Protein AF-A0A9E0WLN4-F1 (afdb_monomer)

Secondary structure (DSSP, 8-state):
-HHHHHHHHHHHHHHHHHS--SS-HHHHHHHHHHHHHHHHHHHHHHHHHHHH--

pLDDT: mean 85.55, std 8.75, range [51.69, 94.75]

Structure (mmCIF, N/CA/C/O backbone):
data_AF-A0A9E0WLN4-F1
#
_entry.id   AF-A0A9E0WLN4-F1
#
loop_
_atom_site.group_PDB
_atom_site.id
_atom_site.type_symbol
_atom_site.label_atom_id
_atom_site.label_alt_id
_atom_site.label_comp_id
_atom_site.label_asym_id
_atom_site.label_entity_id
_atom_site.label_seq_id
_atom_site.pdbx_PDB_ins_code
_atom_site.Cartn_x
_atom_site.Cartn_y
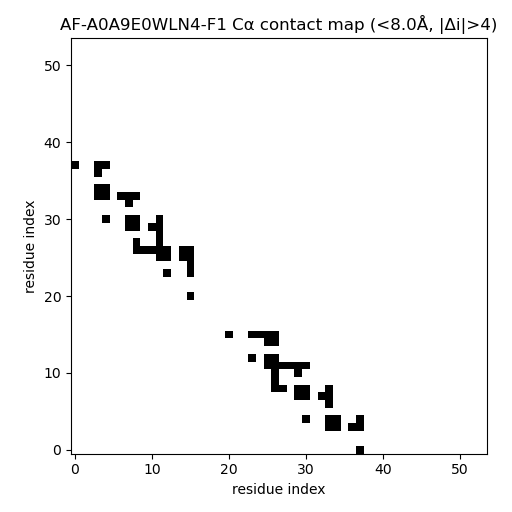_atom_site.Cartn_z
_atom_site.occupancy
_atom_site.B_iso_or_equiv
_atom_site.auth_seq_id
_atom_site.auth_comp_id
_atom_site.auth_asym_id
_atom_site.auth_atom_id
_atom_site.pdbx_PDB_model_num
ATOM 1 N N . MET A 1 1 ? -8.567 -5.774 3.415 1.00 76.06 1 MET A N 1
ATOM 2 C CA . MET A 1 1 ? -7.092 -5.775 3.524 1.00 76.06 1 MET A CA 1
ATOM 3 C C . MET A 1 1 ? -6.466 -6.297 2.237 1.00 76.06 1 MET A C 1
ATOM 5 O O . MET A 1 1 ? -5.922 -5.488 1.503 1.00 76.06 1 MET A O 1
ATOM 9 N N . PHE A 1 2 ? -6.650 -7.578 1.884 1.00 79.19 2 PHE A N 1
ATOM 10 C CA . PHE A 1 2 ? -6.078 -8.164 0.657 1.00 79.19 2 PHE A CA 1
ATOM 11 C C . PHE A 1 2 ? -6.457 -7.449 -0.646 1.00 79.19 2 PHE A C 1
ATOM 13 O O . PHE A 1 2 ? -5.593 -7.254 -1.487 1.00 79.19 2 PHE A O 1
ATOM 20 N N . ALA A 1 3 ? -7.703 -6.986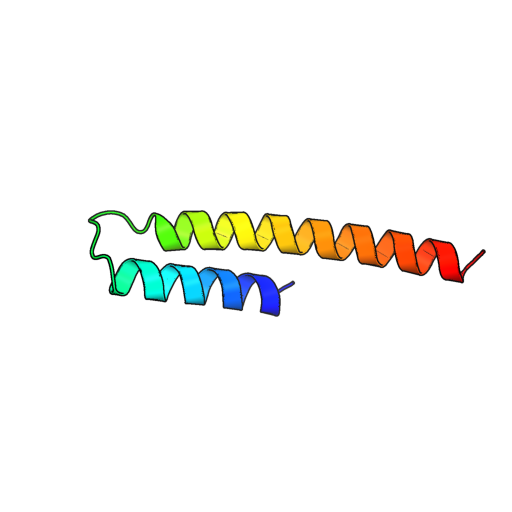 -0.789 1.00 86.44 3 ALA A N 1
ATOM 21 C CA . ALA A 1 3 ? -8.111 -6.227 -1.973 1.00 86.44 3 ALA A CA 1
ATOM 22 C C . ALA A 1 3 ? -7.369 -4.880 -2.108 1.00 86.44 3 ALA A C 1
ATOM 24 O O . ALA A 1 3 ? -6.904 -4.543 -3.187 1.00 86.44 3 ALA A O 1
ATOM 25 N N . ILE A 1 4 ? -7.208 -4.130 -1.009 1.00 86.19 4 ILE A N 1
ATOM 26 C CA . ILE A 1 4 ? -6.534 -2.816 -1.009 1.00 86.19 4 ILE A CA 1
ATOM 27 C C . ILE A 1 4 ? -5.047 -2.984 -1.330 1.00 86.19 4 ILE A C 1
ATOM 29 O O . ILE A 1 4 ? -4.501 -2.248 -2.148 1.00 86.19 4 ILE A O 1
ATOM 33 N N . ILE A 1 5 ? -4.414 -3.984 -0.712 1.00 87.25 5 ILE A N 1
ATOM 34 C CA . ILE A 1 5 ? -2.998 -4.287 -0.920 1.00 87.25 5 ILE A CA 1
ATOM 35 C C . ILE A 1 5 ? -2.771 -4.790 -2.348 1.00 87.25 5 ILE A C 1
ATOM 37 O O . ILE A 1 5 ? -1.915 -4.264 -3.047 1.00 87.25 5 ILE A O 1
ATOM 41 N N . GLY A 1 6 ? -3.590 -5.734 -2.822 1.00 87.25 6 GLY A N 1
ATOM 42 C CA . GLY A 1 6 ? -3.503 -6.260 -4.184 1.00 87.25 6 GLY A CA 1
ATOM 43 C C . GLY A 1 6 ? -3.653 -5.174 -5.252 1.00 87.25 6 GLY A C 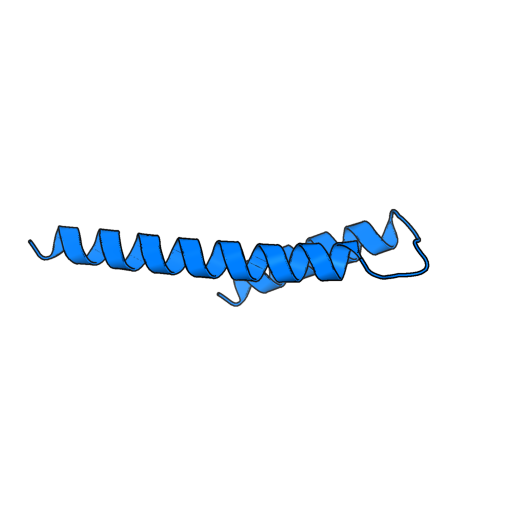1
ATOM 44 O O . GLY A 1 6 ? -2.876 -5.147 -6.201 1.00 87.25 6 GLY A O 1
ATOM 45 N N . VAL A 1 7 ? -4.587 -4.234 -5.070 1.00 91.00 7 VAL A N 1
ATOM 46 C CA . VAL A 1 7 ? -4.755 -3.089 -5.980 1.00 91.00 7 VAL A CA 1
ATOM 47 C C . VAL A 1 7 ? -3.546 -2.152 -5.924 1.00 91.00 7 VAL A C 1
ATOM 49 O O . VAL A 1 7 ? -3.026 -1.777 -6.971 1.00 91.00 7 VAL A O 1
ATOM 52 N N . GLY A 1 8 ? -3.060 -1.800 -4.731 1.00 87.00 8 GLY A N 1
ATOM 53 C CA . GLY A 1 8 ? -1.903 -0.910 -4.587 1.00 87.00 8 GLY A CA 1
ATOM 54 C C . GLY A 1 8 ? -0.612 -1.493 -5.169 1.00 87.00 8 GLY A C 1
ATOM 55 O O . GLY A 1 8 ? 0.127 -0.787 -5.853 1.00 87.00 8 GLY A O 1
ATOM 56 N N . THR A 1 9 ? -0.374 -2.792 -4.974 1.00 88.06 9 THR A N 1
ATOM 57 C CA . THR A 1 9 ? 0.765 -3.505 -5.568 1.00 88.06 9 THR A CA 1
ATOM 58 C C . THR A 1 9 ? 0.625 -3.637 -7.083 1.00 88.06 9 THR A C 1
ATOM 60 O O . THR A 1 9 ? 1.603 -3.424 -7.791 1.00 88.06 9 THR A O 1
ATOM 63 N N . PHE A 1 10 ? -0.572 -3.929 -7.605 1.00 89.81 10 PHE A N 1
ATOM 64 C CA . PHE A 1 10 ? -0.796 -4.035 -9.051 1.00 89.81 10 PHE A CA 1
ATOM 65 C C . PHE A 1 10 ? -0.605 -2.696 -9.772 1.00 89.81 10 PHE A C 1
ATOM 67 O O . PHE A 1 10 ? 0.022 -2.646 -10.829 1.00 89.81 10 PHE A O 1
ATOM 74 N N . ILE A 1 11 ? -1.104 -1.602 -9.185 1.00 89.94 11 ILE A N 1
ATOM 75 C CA . ILE A 1 11 ? -0.883 -0.248 -9.709 1.00 89.94 11 ILE A CA 1
ATOM 76 C C . ILE A 1 11 ? 0.611 0.087 -9.685 1.00 89.94 11 ILE A C 1
ATOM 78 O O . ILE A 1 11 ? 1.129 0.570 -10.687 1.00 89.94 11 ILE A O 1
ATOM 82 N N . GLY A 1 12 ? 1.305 -0.208 -8.580 1.00 87.56 12 GLY A N 1
ATOM 83 C CA . GLY A 1 12 ? 2.750 0.001 -8.468 1.00 87.56 12 GLY A CA 1
ATOM 84 C C . GLY A 1 12 ? 3.550 -0.782 -9.515 1.00 87.56 12 GLY A C 1
ATOM 85 O O . GLY A 1 12 ? 4.418 -0.207 -10.162 1.00 87.56 12 GLY A O 1
ATOM 86 N N . TYR A 1 13 ? 3.182 -2.044 -9.757 1.00 89.19 13 TYR A N 1
ATOM 87 C CA . TYR A 1 13 ? 3.798 -2.901 -10.775 1.00 89.19 13 TYR A CA 1
ATOM 88 C C . TYR A 1 13 ? 3.598 -2.362 -12.195 1.00 89.19 13 TYR A C 1
ATOM 90 O O . TYR A 1 13 ? 4.551 -2.242 -12.958 1.00 89.19 13 TYR A O 1
ATOM 98 N N . LYS A 1 14 ? 2.367 -1.965 -12.540 1.00 88.00 14 LYS A N 1
ATOM 99 C CA . LYS A 1 14 ? 2.058 -1.332 -13.833 1.00 88.00 14 LYS A CA 1
ATOM 100 C C . LYS A 1 14 ? 2.820 -0.022 -14.042 1.00 88.00 14 LYS A C 1
ATOM 102 O O . LYS A 1 14 ? 3.150 0.311 -15.178 1.00 88.00 14 LYS A O 1
ATOM 107 N N . LEU A 1 15 ? 3.071 0.727 -12.969 1.00 86.56 15 LEU A N 1
ATOM 108 C CA . LEU A 1 15 ? 3.862 1.953 -13.021 1.00 86.56 15 LEU A CA 1
ATOM 109 C C . LEU A 1 15 ? 5.349 1.660 -13.244 1.00 86.56 15 LEU A C 1
ATOM 111 O O . LEU A 1 15 ? 5.947 2.315 -14.090 1.00 86.56 15 LEU A O 1
ATOM 115 N N . ASP A 1 16 ? 5.916 0.665 -12.555 1.00 84.94 16 ASP A N 1
ATOM 116 C CA . ASP A 1 16 ? 7.299 0.217 -12.793 1.00 84.94 16 ASP A CA 1
ATOM 117 C C . ASP A 1 16 ? 7.488 -0.323 -14.229 1.00 84.94 16 ASP A C 1
ATOM 119 O O . ASP A 1 16 ? 8.550 -0.148 -14.818 1.00 84.94 16 ASP A O 1
ATOM 123 N N . GLU A 1 17 ? 6.459 -0.929 -14.835 1.00 85.19 17 GLU A N 1
ATOM 124 C CA . GLU A 1 17 ? 6.503 -1.406 -16.229 1.00 85.19 17 GLU A CA 1
ATOM 125 C C . GLU A 1 17 ? 6.491 -0.251 -17.253 1.00 85.19 17 GLU A C 1
ATOM 127 O O . GLU A 1 17 ? 7.182 -0.310 -18.270 1.00 85.19 17 GLU A O 1
ATOM 132 N N . MET A 1 18 ? 5.727 0.819 -16.992 1.00 84.56 18 MET A N 1
ATOM 133 C CA . MET A 1 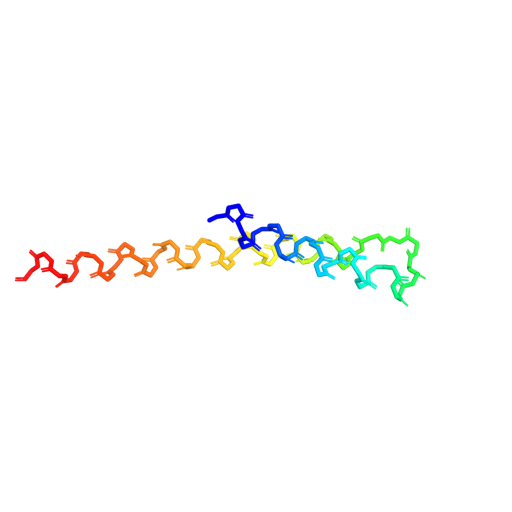18 ? 5.678 2.010 -17.859 1.00 84.56 18 MET A CA 1
ATOM 134 C C . MET A 1 18 ? 6.877 2.943 -17.682 1.00 84.56 18 MET A C 1
ATOM 136 O O . MET A 1 18 ? 7.263 3.627 -18.631 1.00 84.56 18 MET A O 1
ATOM 140 N N . TYR A 1 19 ? 7.447 2.990 -16.481 1.00 79.94 19 TYR A N 1
ATOM 141 C CA . TYR A 1 19 ? 8.635 3.767 -16.156 1.00 79.94 19 TYR A CA 1
ATOM 142 C C . TYR A 1 19 ? 9.766 2.791 -15.840 1.00 79.94 19 TYR A C 1
ATOM 144 O O . TYR A 1 19 ? 10.010 2.540 -14.658 1.00 79.94 19 TYR A O 1
AT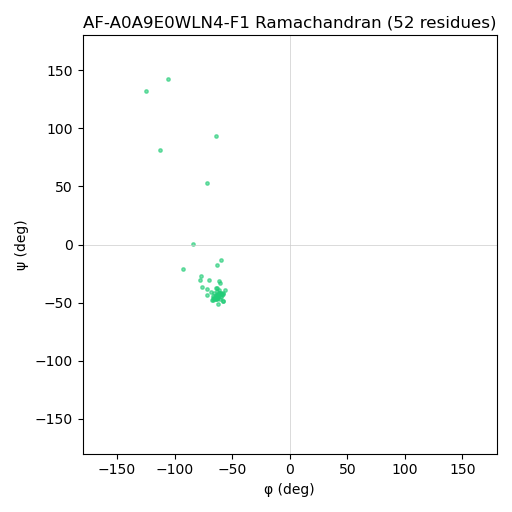OM 152 N N . PRO A 1 20 ? 10.442 2.233 -16.868 1.00 67.75 20 PRO A N 1
ATOM 153 C CA . PRO A 1 20 ? 11.507 1.262 -16.680 1.00 67.75 20 PRO A CA 1
ATOM 154 C C . PRO A 1 20 ? 12.664 1.941 -15.949 1.00 67.75 20 PRO A C 1
ATOM 156 O O . PRO A 1 20 ? 13.515 2.609 -16.533 1.00 67.75 20 PRO A O 1
ATOM 159 N N . ASN A 1 21 ? 12.640 1.803 -14.636 1.00 64.62 21 ASN A N 1
ATOM 160 C CA . ASN A 1 21 ? 13.664 2.243 -13.719 1.00 64.62 21 ASN A CA 1
ATOM 161 C C . ASN A 1 21 ? 14.399 0.984 -13.254 1.00 64.62 21 ASN A C 1
ATOM 163 O O . ASN A 1 21 ? 13.770 -0.050 -13.037 1.00 64.62 21 ASN A O 1
ATOM 167 N N . GLU A 1 22 ? 15.719 1.040 -13.067 1.00 73.75 22 GLU A N 1
ATOM 168 C CA . GLU A 1 22 ? 16.497 -0.135 -12.620 1.00 73.75 22 GLU A CA 1
ATOM 169 C C . GLU A 1 22 ? 16.042 -0.678 -11.251 1.00 73.75 22 GLU A C 1
ATOM 171 O O . GLU A 1 22 ? 16.417 -1.776 -10.833 1.00 73.75 22 GLU A O 1
ATOM 176 N N . HIS A 1 23 ? 15.231 0.095 -10.530 1.00 75.00 23 HIS A N 1
ATOM 177 C CA . HIS A 1 23 ? 14.676 -0.252 -9.235 1.00 75.00 23 HIS A CA 1
ATOM 178 C C . HIS A 1 23 ? 13.148 -0.142 -9.262 1.00 75.00 23 HIS A C 1
ATOM 180 O O . HIS A 1 23 ? 12.616 0.898 -9.656 1.00 75.00 23 HIS A O 1
ATOM 186 N N . ASN A 1 24 ? 12.472 -1.182 -8.754 1.00 80.50 24 ASN A N 1
ATOM 187 C CA . ASN A 1 24 ? 11.009 -1.293 -8.612 1.00 80.50 24 ASN A CA 1
ATOM 188 C C . ASN A 1 24 ? 10.458 -0.376 -7.497 1.00 80.50 24 ASN A C 1
ATOM 190 O O . ASN A 1 24 ? 9.828 -0.819 -6.526 1.00 80.50 24 ASN A O 1
ATOM 194 N N . LEU A 1 25 ? 10.798 0.910 -7.566 1.00 85.56 25 LEU A N 1
ATOM 195 C CA . LEU A 1 25 ? 10.502 1.899 -6.535 1.00 85.56 25 LEU A CA 1
ATOM 196 C C . LEU A 1 25 ? 9.008 2.210 -6.479 1.00 85.56 25 LEU A C 1
ATOM 198 O O . LEU A 1 25 ? 8.504 2.485 -5.389 1.00 85.56 25 LEU A O 1
ATOM 202 N N . TYR A 1 26 ? 8.286 2.132 -7.601 1.00 85.31 26 TYR A N 1
ATOM 203 C CA . TYR A 1 26 ? 6.850 2.399 -7.614 1.00 85.31 26 TYR A CA 1
ATOM 204 C C . TYR A 1 26 ? 6.054 1.233 -7.032 1.00 85.31 26 TYR A C 1
ATOM 206 O O . TYR A 1 26 ? 5.101 1.471 -6.290 1.00 85.31 26 TYR A O 1
ATOM 214 N N . THR A 1 27 ? 6.464 -0.016 -7.259 1.00 87.94 27 THR A N 1
ATOM 215 C CA . THR A 1 27 ? 5.891 -1.178 -6.561 1.00 87.94 27 THR A CA 1
ATOM 216 C C . THR A 1 27 ? 6.166 -1.103 -5.062 1.00 87.94 27 THR A C 1
ATOM 218 O O . THR A 1 27 ? 5.264 -1.338 -4.250 1.00 87.94 27 THR A O 1
ATOM 221 N N . LEU A 1 28 ? 7.386 -0.730 -4.667 1.00 89.19 28 LEU A N 1
ATOM 222 C CA . LEU A 1 28 ? 7.744 -0.563 -3.258 1.00 89.19 28 LEU A CA 1
ATOM 223 C C . LEU A 1 28 ? 6.918 0.549 -2.593 1.00 89.19 28 LEU A C 1
ATOM 225 O O . LEU A 1 28 ? 6.279 0.314 -1.570 1.00 89.19 28 LEU A O 1
ATOM 229 N N . ALA A 1 29 ? 6.868 1.737 -3.191 1.00 88.94 29 ALA A N 1
ATOM 230 C CA . ALA A 1 29 ? 6.075 2.847 -2.673 1.00 88.94 29 ALA A CA 1
ATOM 231 C C . ALA A 1 29 ? 4.573 2.514 -2.666 1.00 88.94 29 ALA A C 1
ATOM 233 O O . ALA A 1 29 ? 3.903 2.717 -1.655 1.00 88.94 29 ALA A O 1
ATOM 234 N N . G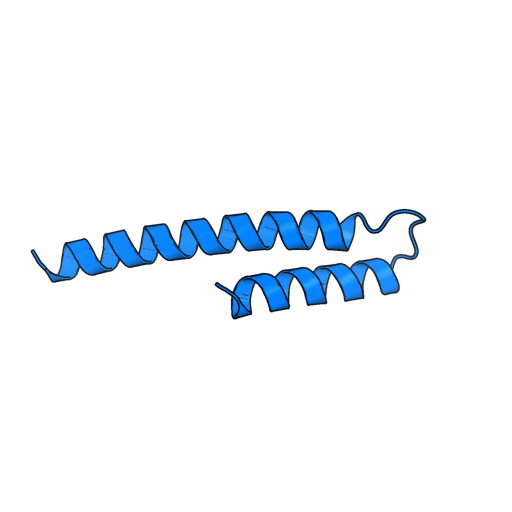LY A 1 30 ? 4.051 1.935 -3.749 1.00 87.81 30 GLY A N 1
ATOM 235 C CA . GLY A 1 30 ? 2.645 1.554 -3.883 1.00 87.81 30 GLY A CA 1
ATOM 236 C C . GLY A 1 30 ? 2.215 0.507 -2.857 1.00 87.81 30 GLY A C 1
ATOM 237 O O . GLY A 1 30 ? 1.169 0.656 -2.222 1.00 87.81 30 GLY A O 1
ATOM 238 N N . SER A 1 31 ? 3.045 -0.512 -2.619 1.00 87.69 31 SER A N 1
ATOM 239 C CA . SER A 1 31 ? 2.792 -1.514 -1.577 1.00 87.69 31 SER A CA 1
ATOM 240 C C . SER A 1 31 ? 2.795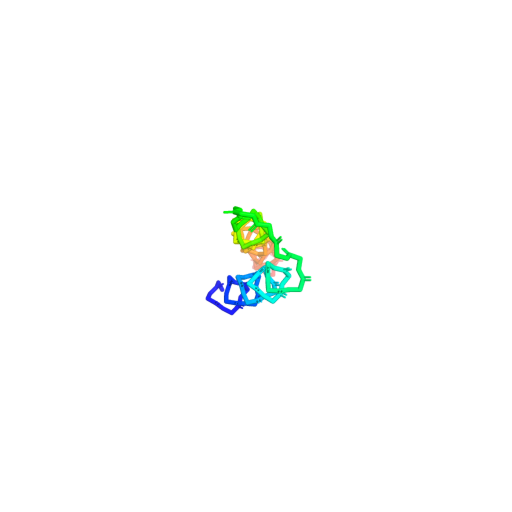 -0.894 -0.175 1.00 87.69 31 SER A C 1
ATOM 242 O O . SER A 1 31 ? 1.832 -1.094 0.569 1.00 87.69 31 SER A O 1
ATOM 244 N N . LEU A 1 32 ? 3.787 -0.064 0.164 1.00 91.06 32 LEU A N 1
ATOM 245 C CA . LEU A 1 32 ? 3.860 0.624 1.459 1.00 91.06 32 LEU A CA 1
ATOM 246 C C . LEU A 1 32 ? 2.658 1.551 1.686 1.00 91.06 32 LEU A C 1
ATOM 248 O O . LEU A 1 32 ? 2.006 1.485 2.731 1.00 91.06 32 LEU A O 1
ATOM 252 N N . SER A 1 33 ? 2.300 2.364 0.691 1.00 90.75 33 SER A N 1
ATOM 253 C CA . SER A 1 33 ? 1.122 3.232 0.754 1.00 90.75 33 SER A CA 1
ATOM 254 C C . SER A 1 33 ? -0.174 2.432 0.900 1.00 90.75 33 SER A C 1
ATOM 256 O O . SER A 1 33 ? -1.047 2.82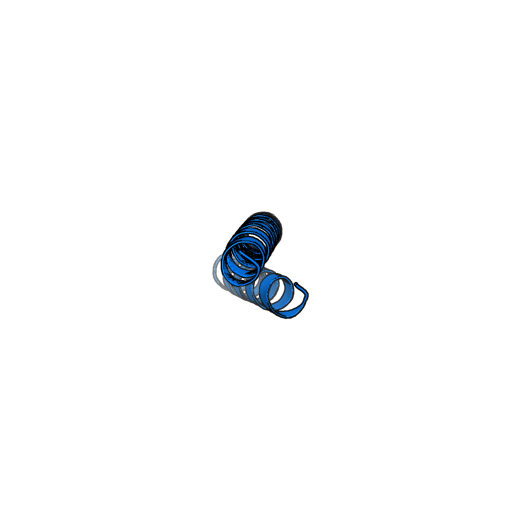1 1.678 1.00 90.75 33 SER A O 1
ATOM 258 N N . SER A 1 34 ? -0.302 1.286 0.225 1.00 90.88 34 SER A N 1
ATOM 259 C CA . SER A 1 34 ? -1.492 0.431 0.333 1.00 90.88 34 SER A CA 1
ATOM 260 C C . SER A 1 34 ? -1.697 -0.126 1.747 1.00 90.88 34 SER A C 1
ATOM 262 O O . SER A 1 34 ? -2.830 -0.177 2.235 1.00 90.88 34 SER A O 1
ATOM 264 N N . VAL A 1 35 ? -0.608 -0.478 2.440 1.00 91.88 35 VAL A N 1
ATOM 265 C CA . VAL A 1 35 ? -0.649 -0.954 3.828 1.00 91.88 35 VAL A CA 1
ATOM 266 C C . VAL A 1 35 ? -1.116 0.169 4.750 1.00 91.88 35 VAL A C 1
ATOM 268 O O . VAL A 1 35 ? -2.031 -0.044 5.549 1.00 91.88 35 VAL A O 1
ATOM 271 N N . ILE A 1 36 ? -0.573 1.380 4.587 1.00 94.00 36 ILE A N 1
ATOM 272 C CA . ILE A 1 36 ? -0.982 2.564 5.359 1.00 94.00 36 ILE A CA 1
ATOM 273 C C . ILE A 1 36 ? -2.480 2.843 5.167 1.00 94.00 36 ILE A C 1
ATOM 275 O O . ILE A 1 36 ? -3.218 2.981 6.146 1.00 94.00 36 ILE A O 1
ATOM 279 N N . ILE A 1 37 ? -2.958 2.858 3.918 1.00 92.25 37 ILE A N 1
ATOM 280 C CA . ILE A 1 37 ? -4.379 3.069 3.599 1.00 92.25 37 ILE A CA 1
ATOM 281 C C . ILE A 1 37 ? -5.245 1.973 4.231 1.00 92.25 37 ILE A C 1
ATOM 283 O O . ILE A 1 37 ? -6.301 2.267 4.797 1.00 92.25 37 ILE A O 1
ATOM 287 N N . SER A 1 38 ? -4.799 0.715 4.189 1.00 91.75 38 SER A N 1
ATOM 288 C CA . SER A 1 38 ? -5.531 -0.397 4.798 1.00 91.75 38 SER A CA 1
ATOM 289 C C . SER A 1 38 ? -5.641 -0.251 6.321 1.00 91.75 38 SER A C 1
ATOM 291 O O . SER A 1 38 ? -6.690 -0.581 6.875 1.00 91.75 38 SER A O 1
ATOM 293 N N . ILE A 1 39 ? -4.609 0.254 7.002 1.00 93.69 39 ILE A N 1
ATOM 294 C CA . ILE A 1 39 ? -4.648 0.514 8.451 1.00 93.69 39 ILE A CA 1
ATOM 295 C C . ILE A 1 39 ? -5.635 1.643 8.762 1.00 93.69 39 ILE A C 1
ATOM 297 O O . ILE A 1 39 ? -6.509 1.475 9.613 1.00 93.69 39 ILE A O 1
ATOM 301 N N . ILE A 1 40 ? -5.565 2.761 8.033 1.00 94.06 40 ILE A N 1
ATOM 302 C CA . ILE A 1 40 ? -6.483 3.900 8.213 1.00 94.06 40 ILE A CA 1
ATOM 303 C C . ILE A 1 40 ? -7.939 3.464 8.016 1.00 94.06 40 ILE A C 1
ATOM 305 O O . ILE A 1 40 ? -8.816 3.844 8.795 1.00 94.06 40 ILE A O 1
ATOM 309 N N . TYR A 1 41 ? -8.203 2.647 6.995 1.00 92.81 41 TYR A N 1
ATOM 310 C CA . TYR A 1 41 ? -9.536 2.112 6.730 1.00 92.81 41 TYR A CA 1
ATOM 311 C C . TYR A 1 41 ? -10.067 1.281 7.906 1.00 92.81 41 TYR A C 1
ATOM 313 O O . TYR A 1 41 ? -11.209 1.466 8.325 1.00 92.81 41 TYR A O 1
ATOM 321 N N . ILE A 1 42 ? -9.236 0.402 8.472 1.00 92.06 42 ILE A N 1
ATOM 322 C CA . ILE A 1 42 ? -9.610 -0.422 9.629 1.00 92.06 42 ILE A CA 1
ATOM 323 C C . ILE A 1 42 ? -9.898 0.450 10.851 1.00 92.06 42 ILE A C 1
ATOM 325 O O . ILE A 1 42 ? -10.934 0.265 11.484 1.00 92.06 42 ILE A O 1
ATOM 329 N N . ILE A 1 43 ? -9.039 1.430 11.147 1.00 94.75 43 ILE A N 1
ATOM 330 C CA . ILE A 1 43 ? -9.240 2.358 12.271 1.00 94.75 43 ILE A CA 1
ATOM 331 C C . ILE A 1 43 ? -10.578 3.088 12.120 1.00 94.75 43 ILE A C 1
ATOM 333 O O . ILE A 1 43 ? -11.387 3.101 13.045 1.00 94.75 43 ILE A O 1
ATOM 337 N N . ARG A 1 44 ? -10.856 3.643 10.933 1.00 92.31 44 ARG A N 1
ATOM 338 C CA . ARG A 1 44 ? -12.130 4.320 10.649 1.00 92.31 44 ARG A CA 1
ATOM 339 C C . ARG A 1 44 ? -13.331 3.396 10.822 1.00 92.31 44 ARG A C 1
ATOM 341 O O . ARG A 1 44 ? -14.333 3.819 11.389 1.00 92.31 44 ARG A O 1
ATOM 348 N N . ARG A 1 45 ? -13.226 2.148 10.360 1.00 90.81 45 ARG A N 1
ATOM 349 C CA . ARG A 1 45 ? -14.290 1.148 10.497 1.00 90.81 45 ARG A CA 1
ATOM 350 C C . ARG A 1 45 ? -14.587 0.832 11.963 1.00 90.81 45 ARG A C 1
ATOM 352 O O . ARG A 1 45 ? -15.753 0.767 12.328 1.00 90.81 45 ARG A O 1
ATOM 359 N N . ILE A 1 46 ? -13.552 0.662 12.785 1.00 93.12 46 ILE A N 1
ATOM 360 C CA . ILE A 1 46 ? -13.703 0.391 14.222 1.00 93.12 46 ILE A CA 1
ATOM 361 C C . ILE A 1 46 ? -14.359 1.584 14.925 1.00 93.12 46 ILE A C 1
ATOM 363 O O . ILE A 1 46 ? -15.302 1.398 15.685 1.00 93.12 46 ILE A O 1
ATOM 367 N N . ILE A 1 47 ? -13.910 2.810 14.633 1.00 92.94 47 ILE A N 1
ATOM 368 C CA . ILE A 1 47 ? -14.494 4.028 15.217 1.00 92.94 47 ILE A CA 1
ATOM 369 C C . ILE A 1 47 ? -15.970 4.176 14.831 1.00 92.94 47 ILE A C 1
ATOM 371 O O . ILE A 1 47 ? -16.774 4.568 15.668 1.00 92.94 47 ILE A O 1
ATOM 375 N N . ALA A 1 48 ? -16.331 3.890 13.577 1.00 91.62 48 ALA A N 1
ATOM 376 C CA . ALA A 1 48 ? -17.719 3.955 13.127 1.00 91.62 48 ALA A CA 1
ATOM 377 C C . ALA A 1 48 ? -18.596 2.910 13.833 1.00 91.62 48 ALA A C 1
ATOM 379 O O . ALA A 1 48 ? -19.641 3.271 14.357 1.00 91.62 48 ALA A O 1
ATOM 380 N N . ALA A 1 49 ? -18.137 1.657 13.920 1.00 90.19 49 ALA A N 1
ATOM 381 C CA . ALA A 1 49 ? -18.852 0.604 14.644 1.00 90.19 49 ALA A CA 1
ATOM 382 C C . ALA A 1 49 ? -19.053 0.967 16.127 1.00 90.19 49 ALA A C 1
ATOM 384 O O . ALA A 1 49 ? -20.159 0.878 16.637 1.00 90.19 49 ALA A O 1
ATOM 385 N N . SER A 1 50 ? -18.018 1.504 16.782 1.00 86.12 50 SER A N 1
ATOM 386 C CA . SER A 1 50 ? -18.091 1.934 18.185 1.00 86.12 50 SER A CA 1
ATOM 387 C C . SER A 1 50 ? -19.076 3.081 18.449 1.00 86.12 50 SER A C 1
ATOM 389 O O . SER A 1 50 ? -19.390 3.330 19.610 1.00 86.12 50 SER A O 1
ATOM 391 N N . LYS A 1 51 ? -19.505 3.822 17.420 1.00 78.62 51 LYS A N 1
ATOM 392 C CA . LYS A 1 51 ? -20.505 4.894 17.541 1.00 78.62 51 LYS A CA 1
ATOM 393 C C . LYS A 1 51 ? -21.934 4.416 17.293 1.00 78.62 51 LYS A 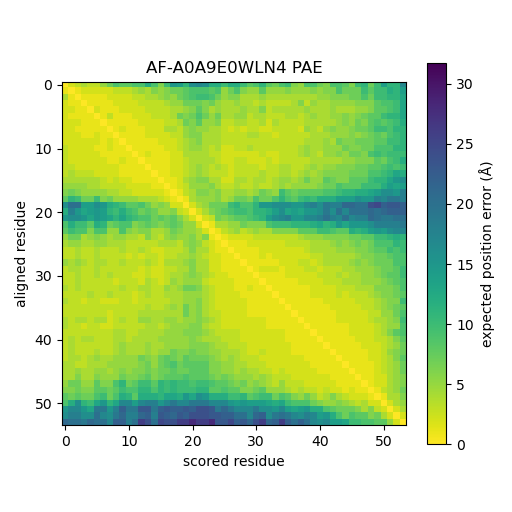C 1
ATOM 395 O O . LYS A 1 51 ? -22.845 5.109 17.710 1.00 78.62 51 LYS A O 1
ATOM 400 N N . GLU A 1 52 ? -22.114 3.293 16.602 1.00 72.69 52 GLU A N 1
ATOM 401 C CA . GLU A 1 52 ? -23.430 2.679 16.368 1.00 72.69 52 GLU A CA 1
ATOM 402 C C . GLU A 1 52 ? -23.926 1.940 17.626 1.00 72.69 52 GLU A C 1
ATOM 404 O O . GLU A 1 52 ? -25.125 1.828 17.851 1.00 72.69 52 GLU A O 1
ATOM 409 N N . ASP A 1 53 ? -22.994 1.469 18.464 1.00 61.19 53 ASP A N 1
ATOM 410 C CA . ASP A 1 53 ? -23.277 0.746 19.711 1.00 61.19 53 ASP A CA 1
ATOM 411 C C . ASP A 1 53 ? -23.550 1.672 20.931 1.00 61.19 53 ASP A C 1
ATOM 413 O O . ASP A 1 53 ? -23.752 1.176 22.043 1.00 61.19 53 ASP A O 1
ATOM 417 N N . GLN A 1 54 ? -23.526 3.004 20.758 1.00 51.69 54 GLN A N 1
ATOM 418 C CA . GLN A 1 54 ? -23.816 4.027 21.788 1.00 51.69 54 GLN A CA 1
ATOM 419 C C . GLN A 1 54 ? -25.153 4.717 21.514 1.00 51.69 54 GLN A C 1
ATOM 421 O O . GLN A 1 54 ? -25.924 4.873 22.487 1.00 51.69 54 GLN A O 1
#

Radius of gyration: 15.03 Å; Cα contacts (8 Å, |Δi|>4): 38; chains: 1; bounding box: 40×13×40 Å

Mean predicted aligned error: 5.73 Å

Sequence (54 aa):
MFAIIGVGTFIGYKLDEMYPNEHNLYTLAGSLSSVIISIIYIIRRIIAASKEDQ

Solvent-accessible surface area (backbone atoms only — not comparable to full-atom values): 2889 Å² total; per-residue (Å²): 99,70,68,50,35,52,51,25,33,51,54,10,46,57,46,30,68,77,50,81,50,104,57,65,55,42,27,52,51,25,36,55,50,19,51,54,51,41,51,53,50,49,54,52,50,52,56,52,55,64,58,73,80,107

Foldseek 3Di:
DCVLLVVLLVVLVVVCVVVVDVDSVSSVVSNVVSVVVVVVVVVVVVVVVVVVVD